Protein AF-A0A850RJC9-F1 (afdb_monomer_lite)

Sequence (90 aa):
RLRWKRESKGQYAAFGRPPGFKLHDGEKTYAMVSPLGGDSRRPLTGWYWVAGWDSDVPYKNTCDHPVETPECAKEQAEAYVRQHLHSGKQ

Radius of gyration: 13.61 Å; chains: 1; bounding box: 43×26×31 Å

Organism: NCBI:txid504901

Structure (mmCIF, N/CA/C/O backbone):
data_AF-A0A850RJC9-F1
#
_entry.id   AF-A0A850RJC9-F1
#
loop_
_atom_site.group_PDB
_atom_site.id
_atom_site.type_symbol
_atom_site.label_atom_id
_atom_site.label_alt_id
_atom_site.label_comp_id
_atom_site.label_asym_id
_atom_site.label_entity_id
_atom_site.label_seq_id
_atom_site.pdbx_PDB_ins_code
_atom_site.Cartn_x
_atom_site.Cartn_y
_atom_site.Cartn_z
_atom_site.occupancy
_atom_site.B_iso_or_equiv
_atom_site.auth_seq_id
_atom_site.auth_comp_id
_atom_site.auth_asym_id
_atom_site.auth_atom_id
_atom_site.pdbx_PDB_model_num
ATOM 1 N N . ARG A 1 1 ? -6.387 10.188 11.085 1.00 83.25 1 ARG A N 1
ATOM 2 C CA . ARG A 1 1 ? -6.121 10.750 9.727 1.00 83.25 1 ARG A CA 1
ATOM 3 C C . ARG A 1 1 ? -5.227 9.771 8.991 1.00 83.25 1 ARG A C 1
ATOM 5 O O . ARG A 1 1 ? -4.170 9.474 9.525 1.00 83.25 1 ARG A O 1
ATOM 12 N N . LEU A 1 2 ? -5.620 9.308 7.805 1.00 90.00 2 LEU A N 1
ATOM 13 C CA . LEU A 1 2 ? -4.827 8.353 7.026 1.00 90.00 2 LEU A CA 1
ATOM 14 C C . LEU A 1 2 ? -3.512 8.977 6.535 1.00 90.00 2 LEU A C 1
ATOM 16 O O . LEU A 1 2 ? -3.484 10.143 6.127 1.00 90.00 2 LEU A O 1
ATOM 20 N N . ARG A 1 3 ? -2.422 8.211 6.620 1.00 93.38 3 ARG A N 1
ATOM 21 C CA . ARG A 1 3 ? -1.068 8.595 6.215 1.00 93.38 3 ARG A CA 1
ATOM 22 C C . ARG A 1 3 ? -0.358 7.412 5.569 1.00 93.38 3 ARG A C 1
ATOM 24 O O . ARG A 1 3 ? -0.451 6.281 6.039 1.00 93.38 3 ARG A O 1
ATOM 31 N N . TRP A 1 4 ? 0.395 7.707 4.515 1.00 93.75 4 TRP A N 1
ATOM 32 C CA . TRP A 1 4 ? 1.282 6.745 3.875 1.00 93.75 4 TRP A CA 1
ATOM 33 C C . TRP A 1 4 ? 2.663 6.779 4.523 1.00 93.75 4 TRP A C 1
ATOM 35 O O . TRP A 1 4 ? 3.295 7.834 4.590 1.00 93.75 4 TRP A O 1
ATOM 45 N N . LYS A 1 5 ? 3.163 5.613 4.928 1.00 92.94 5 LYS A N 1
ATOM 46 C CA . LYS A 1 5 ? 4.531 5.414 5.412 1.00 92.94 5 LYS A CA 1
ATOM 47 C C . LYS A 1 5 ? 5.259 4.438 4.502 1.00 92.94 5 LYS A C 1
ATOM 49 O O . LYS A 1 5 ? 4.770 3.345 4.238 1.00 92.94 5 LYS A O 1
ATOM 54 N N . ARG A 1 6 ? 6.435 4.834 4.020 1.00 90.44 6 ARG A N 1
ATOM 55 C CA . ARG A 1 6 ? 7.322 3.960 3.244 1.00 90.44 6 ARG A CA 1
ATOM 56 C C . ARG A 1 6 ? 7.910 2.882 4.159 1.00 90.44 6 ARG A C 1
ATOM 58 O O . ARG A 1 6 ? 8.340 3.195 5.271 1.00 90.44 6 ARG A O 1
ATOM 65 N N . GLU A 1 7 ? 7.935 1.637 3.697 1.00 83.56 7 GLU A N 1
ATOM 66 C CA . GLU A 1 7 ? 8.569 0.540 4.428 1.00 83.56 7 GLU A CA 1
ATOM 67 C C . GLU A 1 7 ? 10.095 0.674 4.451 1.00 83.56 7 GLU A C 1
ATOM 69 O O . GLU A 1 7 ? 10.711 1.296 3.579 1.00 83.56 7 GLU A O 1
ATOM 74 N N . SER A 1 8 ? 10.720 0.102 5.481 1.00 75.88 8 SER A N 1
ATOM 75 C CA . SER A 1 8 ? 12.174 0.089 5.584 1.00 75.88 8 SER A CA 1
ATOM 76 C C . SER A 1 8 ? 12.775 -0.754 4.457 1.00 75.88 8 SER A C 1
ATOM 78 O O . SER A 1 8 ? 12.247 -1.788 4.050 1.00 75.88 8 SER A O 1
ATOM 80 N N . LYS A 1 9 ? 13.922 -0.305 3.942 1.00 64.12 9 LYS A N 1
ATOM 81 C CA . LYS A 1 9 ? 14.588 -0.938 2.799 1.00 64.12 9 LYS A CA 1
ATOM 82 C C . LYS A 1 9 ? 15.104 -2.354 3.090 1.00 64.12 9 LYS A C 1
ATOM 84 O O . LYS A 1 9 ? 15.442 -3.038 2.142 1.00 64.12 9 LYS A O 1
ATOM 89 N N . GLY A 1 10 ? 15.175 -2.803 4.347 1.00 60.06 10 GLY A N 1
ATOM 90 C CA . GLY A 1 10 ? 15.890 -4.030 4.733 1.00 60.06 10 GLY A CA 1
ATOM 91 C C . GLY A 1 10 ? 15.453 -5.288 3.974 1.00 60.06 10 GLY A C 1
ATOM 92 O O . GLY A 1 10 ? 16.301 -6.019 3.477 1.00 60.06 10 GLY A O 1
ATOM 93 N N . GLN A 1 11 ? 14.143 -5.503 3.815 1.00 60.19 11 GLN A N 1
ATOM 94 C CA . GLN A 1 11 ? 13.624 -6.677 3.103 1.00 60.19 11 GLN A CA 1
ATOM 95 C C . GLN A 1 11 ? 13.619 -6.496 1.577 1.00 60.19 11 GLN A C 1
ATOM 97 O O . GLN A 1 11 ? 13.839 -7.453 0.848 1.00 60.19 11 GLN A O 1
ATOM 102 N N . TYR A 1 12 ? 13.416 -5.274 1.078 1.00 64.31 12 TYR A N 1
ATOM 103 C CA . TYR A 1 12 ? 13.310 -4.992 -0.360 1.00 64.31 12 TYR A CA 1
ATOM 104 C C . TYR A 1 12 ? 14.676 -4.805 -1.041 1.00 64.31 12 TYR A C 1
ATOM 106 O O . TYR A 1 12 ? 14.869 -5.232 -2.178 1.00 64.31 12 TYR A O 1
ATOM 114 N N . ALA A 1 13 ? 15.648 -4.222 -0.335 1.00 61.72 13 ALA A N 1
ATOM 115 C CA . ALA A 1 13 ? 16.993 -3.960 -0.842 1.00 61.72 13 ALA A CA 1
ATOM 116 C C . ALA A 1 13 ? 17.779 -5.245 -1.109 1.00 61.72 13 ALA A C 1
ATOM 118 O O . ALA A 1 13 ? 18.515 -5.293 -2.089 1.00 61.72 13 ALA A O 1
ATOM 119 N N . ALA A 1 14 ? 17.575 -6.293 -0.303 1.00 65.12 14 ALA A N 1
ATOM 120 C CA . ALA A 1 14 ? 18.190 -7.603 -0.526 1.00 65.12 14 ALA A CA 1
ATOM 121 C C . ALA A 1 14 ? 17.827 -8.206 -1.899 1.00 65.12 14 ALA A C 1
ATOM 123 O O . ALA A 1 14 ? 18.606 -8.969 -2.459 1.00 65.12 14 ALA A O 1
ATOM 124 N N . PHE A 1 15 ? 16.678 -7.819 -2.463 1.00 63.66 15 PHE A N 1
ATOM 125 C CA . PHE A 1 15 ? 16.201 -8.275 -3.771 1.00 63.66 15 PHE A CA 1
ATOM 126 C C . PHE A 1 15 ? 16.274 -7.189 -4.853 1.00 63.66 15 PHE A C 1
ATOM 128 O O . PHE A 1 15 ? 15.691 -7.358 -5.921 1.00 63.66 15 PHE A O 1
ATOM 135 N N . GLY A 1 16 ? 16.927 -6.050 -4.581 1.00 68.88 16 GLY A N 1
ATOM 136 C CA . GLY A 1 16 ? 16.975 -4.916 -5.511 1.00 68.88 16 GLY A CA 1
ATOM 137 C C . GLY A 1 16 ? 15.600 -4.314 -5.832 1.00 68.88 16 GLY A C 1
ATOM 138 O O . GLY A 1 16 ? 15.434 -3.677 -6.869 1.00 68.88 16 GLY A O 1
ATOM 139 N N . ARG A 1 17 ? 14.595 -4.526 -4.972 1.00 72.69 17 ARG A N 1
ATOM 140 C CA . ARG A 1 17 ? 13.215 -4.086 -5.204 1.00 72.69 17 ARG A CA 1
ATOM 141 C C . ARG A 1 17 ? 12.949 -2.717 -4.578 1.00 72.69 17 ARG A C 1
ATOM 143 O O . ARG A 1 17 ? 13.525 -2.390 -3.534 1.00 72.69 17 ARG A O 1
ATOM 150 N N . PRO A 1 18 ? 12.061 -1.904 -5.176 1.00 80.38 18 PRO A N 1
ATOM 151 C CA . PRO A 1 18 ? 11.604 -0.685 -4.530 1.00 80.38 18 PRO A CA 1
ATOM 152 C C . PRO A 1 18 ? 10.831 -1.031 -3.242 1.00 80.38 18 PRO A C 1
ATOM 154 O O . PRO A 1 18 ? 10.168 -2.067 -3.183 1.00 80.38 18 PRO A O 1
ATOM 157 N N . PRO A 1 19 ? 10.921 -0.199 -2.189 1.00 86.12 19 PRO A N 1
ATOM 158 C CA . PRO A 1 19 ? 10.204 -0.446 -0.945 1.00 86.12 19 PRO A CA 1
ATOM 159 C C . PRO A 1 19 ? 8.693 -0.276 -1.129 1.00 86.12 19 PRO A C 1
ATOM 161 O O . PRO A 1 19 ? 8.251 0.612 -1.861 1.00 86.12 19 PRO A O 1
ATOM 164 N N . GLY A 1 20 ? 7.918 -1.082 -0.403 1.00 89.62 20 GLY A N 1
ATOM 165 C CA . GLY A 1 20 ? 6.471 -0.918 -0.287 1.00 89.62 20 GLY A CA 1
ATOM 166 C C . GLY A 1 20 ? 6.054 0.299 0.549 1.00 89.62 20 GLY A C 1
ATOM 167 O O . GLY A 1 20 ? 6.876 1.044 1.102 1.00 89.62 20 GLY A O 1
ATOM 168 N N . PHE A 1 21 ? 4.745 0.496 0.668 1.00 93.62 21 PHE A N 1
ATOM 169 C CA . PHE A 1 21 ? 4.117 1.562 1.444 1.00 93.62 21 PHE A CA 1
ATOM 170 C C . PHE A 1 21 ? 2.970 1.007 2.288 1.00 93.62 21 PHE A C 1
ATOM 172 O O . PHE A 1 21 ? 2.234 0.141 1.836 1.00 93.62 21 PHE A O 1
ATOM 179 N N . LYS A 1 22 ? 2.771 1.542 3.492 1.00 93.75 22 LYS A N 1
ATOM 180 C CA . LYS A 1 22 ? 1.634 1.225 4.366 1.00 93.75 22 LYS A CA 1
ATOM 181 C C . LYS A 1 22 ? 0.750 2.441 4.561 1.00 93.75 22 LYS A C 1
ATOM 183 O O . LYS A 1 22 ? 1.259 3.529 4.832 1.00 93.75 22 LYS A O 1
ATOM 188 N N . LEU A 1 23 ? -0.555 2.237 4.468 1.00 94.19 23 LEU A N 1
ATOM 189 C CA . LEU A 1 23 ? -1.582 3.194 4.841 1.00 94.19 23 LEU A CA 1
ATOM 190 C C . LEU A 1 23 ? -2.007 2.923 6.279 1.00 94.19 23 LEU A C 1
ATOM 192 O O . LEU A 1 23 ? -2.516 1.846 6.586 1.00 94.19 23 LEU A O 1
ATOM 196 N N . HIS A 1 24 ? -1.809 3.898 7.154 1.00 92.75 24 HIS A N 1
ATOM 197 C CA . HIS A 1 24 ? -2.129 3.781 8.573 1.00 92.75 24 HIS A CA 1
ATOM 198 C C . HIS A 1 24 ? -2.684 5.101 9.117 1.00 92.75 24 HIS A C 1
ATOM 200 O O . HIS A 1 24 ? -2.507 6.154 8.503 1.00 92.75 24 HIS A O 1
ATOM 206 N N . ASP A 1 25 ? -3.356 5.074 10.265 1.00 90.44 25 ASP A N 1
ATOM 207 C CA . ASP A 1 25 ? -3.831 6.287 10.953 1.00 90.44 25 ASP A CA 1
ATOM 208 C C . ASP A 1 25 ? -2.959 6.722 12.139 1.00 90.44 25 ASP A C 1
ATOM 210 O O . ASP A 1 25 ? -3.128 7.835 12.638 1.00 90.44 25 ASP A O 1
ATOM 214 N N . GLY A 1 26 ? -2.001 5.880 12.532 1.00 87.50 26 GLY A N 1
ATOM 215 C CA . GLY A 1 26 ? -1.159 6.068 13.715 1.00 87.50 26 GLY A CA 1
ATOM 216 C C . GLY A 1 26 ? -1.254 4.891 14.683 1.00 87.50 26 GLY A C 1
ATOM 217 O O . GLY A 1 26 ? -0.272 4.611 15.360 1.00 87.50 26 GLY A O 1
ATOM 218 N N . GLU A 1 27 ? -2.375 4.168 14.659 1.00 87.19 27 GLU A N 1
ATOM 219 C CA . GLU A 1 27 ? -2.650 3.015 15.520 1.00 87.19 27 GLU A CA 1
ATOM 220 C C . GLU A 1 27 ? -2.794 1.735 14.693 1.00 87.19 27 GLU A C 1
ATOM 222 O O . GLU A 1 27 ? -2.120 0.745 14.969 1.00 87.19 27 GLU A O 1
ATOM 227 N N . LYS A 1 28 ? -3.602 1.769 13.625 1.00 89.25 28 LYS A N 1
ATOM 228 C CA . LYS A 1 28 ? -3.887 0.612 12.766 1.00 89.25 28 LYS A CA 1
ATOM 229 C C . LYS A 1 28 ? -3.325 0.784 11.361 1.00 89.25 28 LYS A C 1
ATOM 231 O O . LYS A 1 28 ? -3.250 1.893 10.825 1.00 89.25 28 LYS A O 1
ATOM 236 N N . THR A 1 29 ? -2.966 -0.338 10.736 1.00 92.25 29 THR A N 1
ATOM 237 C CA . THR A 1 29 ? -2.628 -0.402 9.306 1.00 92.25 29 THR A CA 1
ATOM 238 C C . THR A 1 29 ? -3.833 -0.916 8.528 1.00 92.25 29 THR A C 1
ATOM 240 O O . THR A 1 29 ? -4.304 -2.018 8.778 1.00 92.25 29 THR A O 1
ATOM 243 N N . TYR A 1 30 ? -4.305 -0.135 7.561 1.00 92.94 30 TYR A N 1
ATOM 244 C CA . TYR A 1 30 ? -5.495 -0.459 6.770 1.00 92.94 30 TYR A CA 1
ATOM 245 C C . TYR A 1 30 ? -5.156 -1.098 5.428 1.00 92.94 30 TYR A C 1
ATOM 247 O O . TYR A 1 30 ? -5.895 -1.954 4.947 1.00 92.94 30 TYR A O 1
ATOM 255 N N . ALA A 1 31 ? -4.047 -0.673 4.817 1.00 94.50 31 ALA A N 1
ATOM 256 C CA . ALA A 1 31 ? -3.601 -1.199 3.536 1.00 94.50 31 ALA A CA 1
ATOM 257 C C . ALA A 1 31 ? -2.078 -1.160 3.376 1.00 94.50 31 ALA A C 1
ATOM 259 O O . ALA A 1 31 ? -1.375 -0.388 4.030 1.00 94.50 31 ALA A O 1
ATOM 260 N N . MET A 1 32 ? -1.578 -1.977 2.460 1.00 94.50 32 MET A N 1
ATOM 261 C CA . MET A 1 32 ? -0.196 -2.022 2.000 1.00 94.50 32 MET A CA 1
ATOM 262 C C . MET A 1 32 ? -0.178 -1.927 0.474 1.00 94.50 32 MET A C 1
ATOM 264 O O . MET A 1 32 ? -1.075 -2.441 -0.182 1.00 94.50 32 MET A O 1
ATOM 268 N N . VAL A 1 33 ? 0.845 -1.286 -0.080 1.00 94.31 33 VAL A N 1
ATOM 269 C CA . VAL A 1 33 ? 1.157 -1.222 -1.510 1.00 94.31 33 VAL A CA 1
ATOM 270 C C . VAL A 1 33 ? 2.555 -1.782 -1.702 1.00 94.31 33 VAL A C 1
ATOM 272 O O . VAL A 1 33 ? 3.494 -1.288 -1.075 1.00 94.31 33 VAL A O 1
ATOM 275 N N . SER A 1 34 ? 2.704 -2.765 -2.581 1.00 90.81 34 SER A N 1
ATOM 276 C CA . SER A 1 34 ? 3.977 -3.445 -2.812 1.00 90.81 34 SER A CA 1
ATOM 277 C C . SER A 1 34 ? 4.209 -3.687 -4.301 1.00 90.81 34 SER A C 1
ATOM 279 O O . SER A 1 34 ? 3.248 -3.841 -5.058 1.00 90.81 34 SER A O 1
ATOM 281 N N . PRO A 1 35 ? 5.473 -3.706 -4.755 1.00 89.81 35 PRO A N 1
ATOM 282 C CA . PRO A 1 35 ? 5.773 -4.056 -6.134 1.00 89.81 35 PRO A CA 1
ATOM 283 C C . PRO A 1 35 ? 5.417 -5.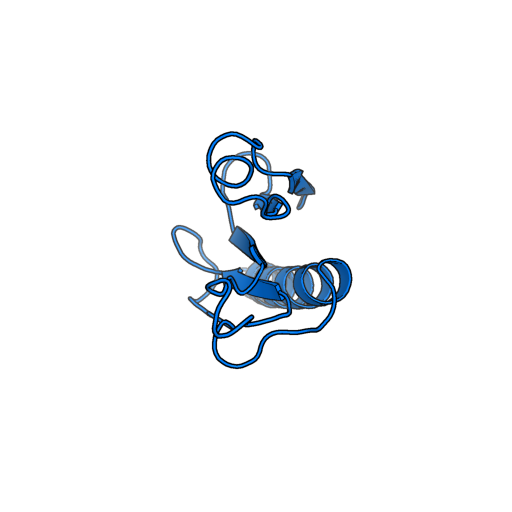525 -6.380 1.00 89.81 35 PRO A C 1
ATOM 285 O O . PRO A 1 35 ? 5.772 -6.394 -5.576 1.00 89.81 35 PRO A O 1
ATOM 288 N N . LEU A 1 36 ? 4.749 -5.802 -7.501 1.00 85.38 36 LEU A N 1
ATOM 289 C CA . LEU A 1 36 ? 4.498 -7.152 -7.986 1.00 85.38 36 LEU A CA 1
ATOM 290 C C . LEU A 1 36 ? 5.843 -7.726 -8.425 1.00 85.38 36 LEU A C 1
ATOM 292 O O . LEU A 1 36 ? 6.326 -7.491 -9.522 1.00 85.38 36 LEU A O 1
ATOM 296 N N . GLY A 1 37 ? 6.525 -8.367 -7.491 1.00 76.25 37 GLY A N 1
ATOM 297 C CA . GLY A 1 37 ? 7.866 -8.863 -7.713 1.00 76.25 37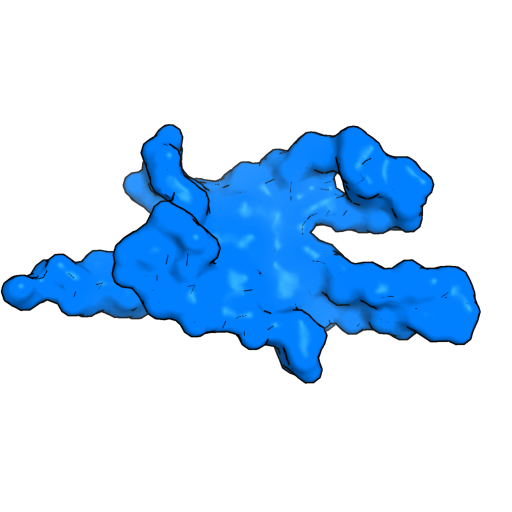 GLY A CA 1
ATOM 298 C C . GLY A 1 37 ? 7.953 -9.940 -8.787 1.00 76.25 37 GLY A C 1
ATOM 299 O O . GLY A 1 37 ? 7.042 -10.740 -8.919 1.00 76.25 37 GLY A O 1
ATOM 300 N N . GLY A 1 38 ? 9.095 -10.049 -9.461 1.00 67.50 38 GLY A N 1
ATOM 301 C CA . GLY A 1 38 ? 9.428 -11.166 -10.350 1.00 67.50 38 GLY A CA 1
ATOM 302 C C . GLY A 1 38 ? 10.829 -11.711 -10.097 1.00 67.50 38 GLY A C 1
ATOM 303 O O . GLY A 1 38 ? 11.605 -11.126 -9.333 1.00 67.50 38 GLY A O 1
ATOM 304 N N . ASP A 1 39 ? 11.144 -12.836 -10.730 1.00 64.38 39 ASP A N 1
ATOM 305 C CA . ASP A 1 39 ? 12.530 -13.282 -10.873 1.00 64.38 39 ASP A CA 1
ATOM 306 C C . ASP A 1 39 ? 13.146 -12.644 -12.125 1.00 64.38 39 ASP A C 1
ATOM 308 O O . ASP A 1 39 ? 12.434 -12.295 -13.069 1.00 64.38 39 ASP A O 1
ATOM 312 N N . SER A 1 40 ? 14.474 -12.554 -12.159 1.00 64.50 40 SER A N 1
ATOM 313 C CA . SER A 1 40 ? 15.258 -12.142 -13.329 1.00 64.50 40 SER A CA 1
ATOM 314 C C . SER A 1 40 ? 14.818 -12.784 -14.657 1.00 64.50 40 SER A C 1
ATOM 316 O O . SER A 1 40 ? 14.927 -12.156 -15.706 1.00 64.50 40 SER A O 1
ATOM 318 N N . ARG A 1 41 ? 14.288 -14.015 -14.625 1.00 67.94 41 ARG A N 1
ATOM 319 C CA . ARG A 1 41 ? 13.853 -14.766 -15.816 1.00 67.94 41 ARG A CA 1
ATOM 320 C C . ARG A 1 41 ? 12.431 -14.455 -16.278 1.00 67.94 41 ARG A C 1
ATOM 322 O O . ARG A 1 41 ? 12.096 -14.743 -17.425 1.00 67.94 41 ARG A O 1
ATOM 329 N N . ARG A 1 42 ? 11.579 -13.932 -15.394 1.00 67.56 42 ARG A N 1
ATOM 330 C CA . ARG A 1 42 ? 10.192 -13.534 -15.680 1.00 67.56 42 ARG A CA 1
ATOM 331 C C . ARG A 1 42 ? 9.856 -12.320 -14.818 1.00 67.56 42 ARG A C 1
ATOM 333 O O . ARG A 1 42 ? 9.298 -12.493 -13.728 1.00 67.56 42 ARG A O 1
ATOM 340 N N . PRO A 1 43 ? 10.228 -11.111 -15.266 1.00 67.00 43 PRO A N 1
ATOM 341 C CA . PRO A 1 43 ? 9.893 -9.905 -14.537 1.00 67.00 43 PRO A CA 1
ATOM 342 C C . PRO A 1 43 ? 8.373 -9.748 -14.554 1.00 67.00 43 PRO A C 1
ATOM 344 O O . PRO A 1 43 ? 7.777 -9.434 -15.580 1.00 67.00 43 PRO A O 1
ATOM 347 N N . LEU A 1 44 ? 7.742 -10.002 -13.411 1.00 75.19 44 LEU A N 1
ATOM 348 C CA . LEU A 1 44 ? 6.446 -9.413 -13.132 1.00 75.19 44 LEU A CA 1
ATOM 349 C C . LEU A 1 44 ? 6.712 -7.949 -12.794 1.00 75.19 44 LEU A C 1
ATOM 351 O O . LEU A 1 44 ? 7.662 -7.622 -12.077 1.00 75.19 44 LEU A O 1
ATOM 355 N N . THR A 1 45 ? 5.924 -7.078 -13.401 1.00 82.50 45 THR A N 1
ATOM 356 C CA . THR A 1 45 ? 6.052 -5.631 -13.274 1.00 82.50 45 THR A CA 1
ATOM 357 C C . THR A 1 45 ? 4.747 -5.059 -12.754 1.00 82.50 45 THR A C 1
ATOM 359 O O . THR A 1 45 ? 3.675 -5.611 -12.998 1.00 82.50 45 THR A O 1
ATOM 362 N N . GLY A 1 46 ? 4.845 -3.927 -12.067 1.00 90.19 46 GLY A N 1
ATOM 363 C CA . GLY A 1 46 ? 3.701 -3.210 -11.525 1.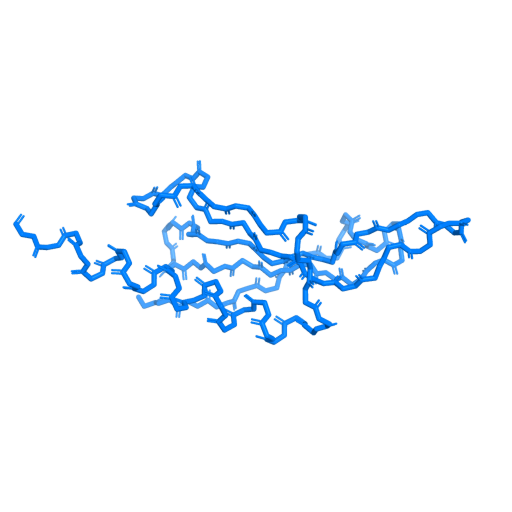00 90.19 46 GLY A CA 1
ATOM 364 C C . GLY A 1 46 ? 3.643 -3.254 -10.005 1.00 90.19 46 GLY A C 1
ATOM 365 O O . GLY A 1 46 ? 4.574 -3.680 -9.321 1.00 90.19 46 GLY A O 1
ATOM 366 N N . TRP A 1 47 ? 2.534 -2.759 -9.486 1.00 93.50 47 TRP A N 1
ATOM 367 C CA . TRP A 1 47 ? 2.271 -2.517 -8.082 1.00 93.50 47 TRP A CA 1
ATOM 368 C C . TRP A 1 47 ? 0.887 -3.037 -7.755 1.00 93.50 47 TRP A C 1
ATOM 370 O O . TRP A 1 47 ? 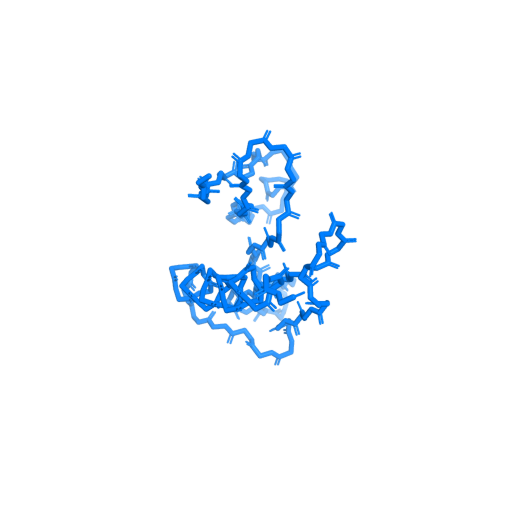-0.069 -2.808 -8.489 1.00 93.50 47 TRP A O 1
ATOM 380 N N . TYR A 1 48 ? 0.780 -3.725 -6.634 1.00 94.31 48 TYR A N 1
ATOM 381 C CA . TYR A 1 48 ? -0.491 -4.190 -6.111 1.00 94.31 48 TYR A CA 1
ATOM 382 C C . TYR A 1 48 ? -0.695 -3.623 -4.718 1.00 94.31 48 TYR A C 1
ATOM 384 O O . TYR A 1 48 ? 0.227 -3.093 -4.089 1.00 94.31 48 TYR A O 1
ATOM 392 N N . TRP A 1 49 ? -1.920 -3.735 -4.235 1.00 95.12 49 TRP A N 1
ATOM 393 C CA . TRP A 1 49 ? -2.268 -3.338 -2.892 1.00 95.12 49 TRP A CA 1
ATOM 394 C C . TRP A 1 49 ? -3.106 -4.402 -2.209 1.00 95.12 49 TRP A C 1
ATOM 396 O O . TRP A 1 49 ? -3.819 -5.183 -2.840 1.00 95.12 49 TRP A O 1
ATOM 406 N N . VAL A 1 50 ? -2.992 -4.428 -0.889 1.00 94.69 50 VAL A N 1
ATOM 407 C CA . VAL A 1 50 ? -3.756 -5.325 -0.038 1.00 94.69 50 VAL A CA 1
ATOM 408 C C . VAL A 1 50 ? -4.335 -4.521 1.109 1.00 94.69 50 VAL A C 1
ATOM 410 O O . VAL A 1 50 ? -3.607 -3.766 1.745 1.00 94.69 50 VAL A O 1
ATOM 413 N N . ALA A 1 51 ? -5.629 -4.660 1.367 1.00 94.75 51 ALA A N 1
ATOM 414 C CA . ALA A 1 51 ? -6.325 -4.038 2.487 1.00 94.75 51 ALA A CA 1
ATOM 415 C C . ALA A 1 51 ? -6.922 -5.099 3.416 1.00 94.7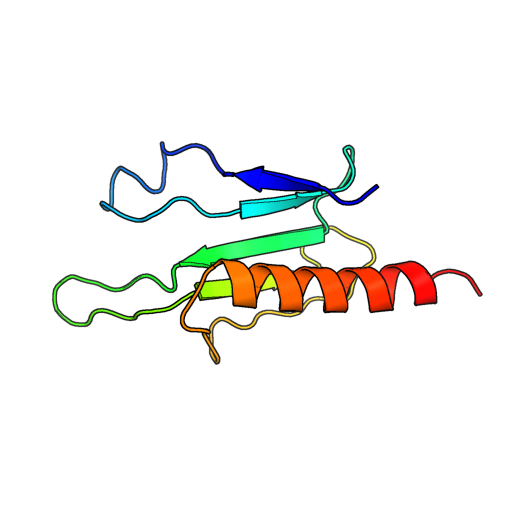5 51 ALA A C 1
ATOM 417 O O . ALA A 1 51 ? -7.126 -6.241 3.002 1.00 94.75 51 ALA A O 1
ATOM 418 N N . GLY A 1 52 ? -7.217 -4.712 4.658 1.00 89.19 52 GLY A N 1
ATOM 419 C CA . GLY A 1 52 ? -8.047 -5.522 5.552 1.00 89.19 52 GLY A CA 1
ATOM 420 C C . GLY A 1 52 ? -7.356 -6.703 6.236 1.00 89.19 52 GLY A C 1
ATOM 421 O O . GLY A 1 52 ? -8.033 -7.649 6.612 1.00 89.19 52 GLY A O 1
ATOM 422 N N . TRP A 1 53 ? -6.025 -6.687 6.391 1.00 79.25 53 TRP A N 1
ATOM 423 C CA . TRP A 1 53 ? -5.310 -7.747 7.130 1.00 79.25 53 TRP A CA 1
ATOM 424 C C . TRP A 1 53 ? -5.601 -7.737 8.635 1.00 79.25 53 TRP A C 1
ATOM 426 O O . TRP A 1 53 ? -5.710 -8.797 9.235 1.00 79.25 53 TRP A O 1
ATOM 436 N N . ASP A 1 54 ? -5.695 -6.548 9.231 1.00 73.44 54 ASP A N 1
ATOM 437 C CA . ASP A 1 54 ? -5.855 -6.349 10.680 1.00 73.44 54 ASP A CA 1
ATOM 438 C C . ASP A 1 54 ? -6.671 -5.071 10.953 1.00 73.44 54 ASP A C 1
ATOM 440 O O . ASP A 1 54 ? -6.337 -4.222 11.776 1.00 73.44 54 ASP A O 1
ATOM 444 N N . SER A 1 55 ? -7.712 -4.846 10.150 1.00 80.50 55 SER A N 1
ATOM 445 C CA . SER A 1 55 ? -8.500 -3.616 10.217 1.00 80.50 55 SER A CA 1
ATOM 446 C C . SER A 1 55 ? -9.971 -3.876 9.953 1.00 80.50 55 SER A C 1
ATOM 448 O O . SER A 1 55 ? -10.321 -4.864 9.321 1.00 80.50 55 SER A O 1
ATOM 450 N N . ASP A 1 56 ? -10.807 -2.914 10.327 1.00 84.12 56 ASP A N 1
ATOM 451 C CA . ASP A 1 56 ? -12.260 -2.925 10.124 1.00 84.12 56 ASP A CA 1
ATOM 452 C C . ASP A 1 56 ? -12.680 -2.778 8.638 1.00 84.12 56 ASP A C 1
ATOM 454 O O . ASP A 1 56 ? -13.860 -2.685 8.311 1.00 84.12 56 ASP A O 1
ATOM 458 N N . VAL A 1 57 ? -11.711 -2.737 7.717 1.00 89.75 57 VAL A N 1
ATOM 459 C CA . VAL A 1 57 ? -11.920 -2.706 6.265 1.00 89.75 57 VAL A CA 1
ATOM 460 C C . VAL A 1 57 ? -11.930 -4.139 5.719 1.00 89.75 57 VAL A C 1
ATOM 462 O O . VAL A 1 57 ? -11.021 -4.902 6.051 1.00 89.75 57 VAL A O 1
ATOM 465 N N . PRO A 1 58 ? -12.874 -4.515 4.834 1.00 92.50 58 PRO A N 1
ATOM 466 C CA . PRO A 1 58 ? -12.909 -5.854 4.256 1.00 92.50 58 PRO A CA 1
ATOM 467 C C . PRO A 1 58 ? -11.634 -6.197 3.486 1.00 92.50 58 PRO A C 1
ATOM 469 O O . PRO A 1 58 ? -11.093 -5.360 2.753 1.00 92.50 58 PRO A O 1
ATOM 472 N N . TYR A 1 59 ? -11.200 -7.452 3.610 1.00 94.12 59 TYR A N 1
ATOM 473 C CA . TYR A 1 59 ? -10.018 -7.949 2.918 1.00 94.12 59 TYR A CA 1
ATOM 474 C C . TYR A 1 59 ? -10.145 -7.785 1.402 1.00 94.12 59 TYR A C 1
ATOM 476 O O . TYR A 1 59 ? -11.124 -8.218 0.792 1.00 94.12 59 TYR A O 1
ATOM 484 N N . LYS A 1 60 ? -9.123 -7.193 0.782 1.00 94.56 60 LYS A N 1
ATOM 485 C CA . LYS A 1 60 ? -9.008 -7.103 -0.675 1.00 94.56 60 LYS A CA 1
ATOM 486 C C . LYS A 1 60 ? -7.551 -7.151 -1.087 1.00 94.56 60 LYS A C 1
ATOM 488 O O . LYS A 1 60 ? -6.746 -6.408 -0.541 1.00 94.56 60 LYS A O 1
ATOM 493 N N . ASN A 1 61 ? -7.234 -7.997 -2.060 1.00 94.19 61 ASN A N 1
ATOM 494 C CA . ASN A 1 61 ? -5.903 -8.151 -2.634 1.00 94.19 61 ASN A CA 1
ATOM 495 C C . ASN A 1 61 ? -5.991 -7.960 -4.151 1.00 94.19 61 ASN A C 1
ATOM 497 O O . ASN A 1 61 ? -6.843 -8.567 -4.795 1.00 94.19 61 ASN A O 1
ATOM 501 N N . THR A 1 62 ? -5.141 -7.100 -4.708 1.00 94.25 62 THR A N 1
ATOM 502 C CA . THR A 1 62 ? -5.092 -6.809 -6.148 1.00 94.25 62 THR A CA 1
ATOM 503 C C . THR A 1 62 ? -3.855 -7.377 -6.838 1.00 94.25 62 THR A C 1
ATOM 505 O O . THR A 1 62 ? -3.516 -6.939 -7.932 1.00 94.25 62 THR A O 1
ATOM 508 N N . CYS A 1 63 ? -3.171 -8.360 -6.241 1.00 90.25 63 CYS A N 1
ATOM 509 C CA . CYS A 1 63 ? -1.981 -8.968 -6.845 1.00 90.25 63 CYS A CA 1
ATOM 510 C C . CYS A 1 63 ? -2.222 -9.558 -8.243 1.00 90.25 63 CYS A C 1
ATOM 512 O O . CYS A 1 63 ? -1.312 -9.524 -9.065 1.00 90.25 63 CYS A O 1
ATOM 514 N N . ASP A 1 64 ? -3.434 -10.041 -8.531 1.00 90.25 64 ASP A N 1
ATOM 515 C CA . ASP A 1 64 ? -3.823 -10.567 -9.848 1.00 90.25 64 ASP A CA 1
ATOM 516 C C . ASP A 1 64 ? -4.059 -9.469 -10.900 1.00 90.25 64 ASP A C 1
ATOM 518 O O . ASP A 1 64 ? -4.051 -9.729 -12.102 1.00 90.25 64 ASP A O 1
ATOM 522 N N . HIS A 1 65 ? -4.246 -8.225 -10.454 1.00 91.81 65 HIS A N 1
ATOM 523 C CA . HIS A 1 65 ? -4.502 -7.058 -11.296 1.00 91.81 65 HIS A CA 1
ATOM 524 C C . HIS A 1 65 ? -3.581 -5.896 -10.886 1.00 91.81 65 HIS A C 1
ATOM 526 O O . HIS A 1 65 ? -4.061 -4.883 -10.362 1.00 91.81 65 HIS A O 1
ATOM 532 N N . PRO A 1 66 ? -2.255 -6.035 -11.079 1.00 92.06 66 PRO A N 1
ATOM 533 C CA . PRO A 1 66 ? -1.306 -4.984 -10.744 1.00 92.06 66 PRO A CA 1
ATOM 534 C C . PRO A 1 66 ? -1.531 -3.750 -11.621 1.00 92.06 66 PRO A C 1
ATOM 536 O O . PRO A 1 66 ? -1.913 -3.842 -12.787 1.00 92.06 66 PRO A O 1
ATOM 539 N N . VAL A 1 67 ? -1.219 -2.587 -11.069 1.00 93.31 67 VAL A N 1
ATOM 540 C CA . VAL A 1 67 ? -1.169 -1.325 -11.808 1.00 93.31 67 VAL A CA 1
ATOM 541 C C . VAL A 1 67 ? 0.266 -0.904 -12.069 1.00 93.31 67 VAL A C 1
ATOM 543 O O . VAL A 1 67 ? 1.193 -1.357 -11.407 1.00 93.31 67 VAL A O 1
ATOM 546 N N . GLU A 1 68 ? 0.470 -0.024 -13.040 1.00 90.69 68 GLU A N 1
ATOM 547 C CA . GLU A 1 68 ? 1.815 0.337 -13.489 1.00 90.69 68 GLU A CA 1
ATOM 548 C C . GLU A 1 68 ? 2.625 1.100 -12.426 1.00 90.69 68 GLU A C 1
ATOM 550 O O . GLU A 1 68 ? 3.828 0.874 -12.283 1.00 90.69 68 GLU A O 1
ATOM 555 N N . THR A 1 69 ? 1.972 1.958 -11.633 1.00 91.56 69 THR A N 1
ATOM 556 C CA . THR A 1 69 ? 2.650 2.895 -10.723 1.00 91.56 69 THR A CA 1
ATOM 557 C C . THR A 1 69 ? 2.254 2.716 -9.251 1.00 91.56 69 THR A C 1
ATOM 559 O O . THR A 1 69 ? 1.110 2.353 -8.947 1.00 91.56 69 THR A O 1
ATOM 562 N N . PRO A 1 70 ? 3.169 3.018 -8.304 1.00 92.75 70 PRO A N 1
ATOM 563 C CA . PRO A 1 70 ? 2.848 2.984 -6.880 1.00 92.75 70 PRO A CA 1
ATOM 564 C C . PRO A 1 70 ? 1.785 4.024 -6.516 1.00 92.75 70 PRO A C 1
ATOM 566 O O . PRO A 1 70 ? 0.953 3.773 -5.650 1.00 92.75 70 PRO A O 1
ATOM 569 N N . GLU A 1 71 ? 1.797 5.184 -7.171 1.00 94.75 71 GLU A N 1
ATOM 570 C CA . GLU A 1 71 ? 0.824 6.259 -6.977 1.00 94.75 71 GLU A CA 1
ATOM 571 C C . GLU A 1 71 ? -0.597 5.779 -7.273 1.00 94.75 71 GLU A C 1
ATOM 573 O O . GLU A 1 71 ? -1.461 5.908 -6.408 1.00 94.75 71 GLU A O 1
ATOM 578 N N . CYS A 1 72 ? -0.806 5.114 -8.414 1.00 94.12 72 CYS A N 1
ATOM 579 C CA . CYS A 1 72 ? -2.115 4.576 -8.775 1.00 94.12 72 CYS A CA 1
ATOM 580 C C . CYS A 1 72 ? -2.583 3.516 -7.762 1.00 94.12 72 CYS A C 1
ATOM 582 O O . CYS A 1 72 ? -3.734 3.531 -7.321 1.00 94.12 72 CYS A O 1
ATOM 584 N N . ALA A 1 73 ? -1.678 2.634 -7.315 1.00 95.38 73 ALA A N 1
ATOM 585 C CA . ALA A 1 73 ? -1.997 1.633 -6.297 1.00 95.38 73 ALA A CA 1
ATOM 586 C C . ALA A 1 73 ? -2.380 2.281 -4.954 1.00 95.38 73 ALA A C 1
ATOM 588 O O . ALA A 1 73 ? -3.324 1.840 -4.298 1.00 95.38 73 ALA A O 1
ATOM 589 N N . LYS A 1 74 ? -1.682 3.353 -4.554 1.00 96.12 74 LYS A N 1
ATOM 590 C CA . LYS A 1 74 ? -1.988 4.120 -3.338 1.00 96.12 74 LYS A CA 1
ATOM 591 C C . LYS A 1 74 ? -3.336 4.825 -3.438 1.00 96.12 74 LYS A C 1
ATOM 593 O O . LYS A 1 74 ? -4.107 4.758 -2.487 1.00 96.12 74 LYS A O 1
ATOM 598 N N . GLU A 1 75 ? -3.640 5.468 -4.561 1.00 95.94 75 GLU A N 1
ATOM 599 C CA . GLU A 1 75 ? -4.928 6.137 -4.769 1.00 95.94 75 GLU A CA 1
ATOM 600 C C . GLU A 1 75 ? -6.096 5.147 -4.687 1.00 95.94 75 GLU A C 1
ATOM 602 O O . GLU A 1 75 ? -7.055 5.391 -3.954 1.00 95.94 75 GLU A O 1
ATOM 607 N N . GLN A 1 76 ? -5.987 3.988 -5.348 1.00 95.69 76 GLN A N 1
ATOM 608 C CA . GLN A 1 76 ? -7.015 2.944 -5.291 1.00 95.69 76 GLN A CA 1
ATOM 609 C C . GLN A 1 76 ? -7.191 2.363 -3.884 1.00 95.69 76 GLN A C 1
ATOM 611 O O . GLN A 1 76 ? -8.321 2.233 -3.406 1.00 95.69 76 GLN A O 1
ATOM 616 N N . ALA A 1 77 ? -6.087 2.037 -3.206 1.00 95.12 77 ALA A N 1
ATOM 617 C CA . ALA A 1 77 ? -6.121 1.506 -1.848 1.00 95.12 77 ALA A CA 1
ATOM 618 C C . ALA A 1 77 ? -6.717 2.519 -0.860 1.00 95.12 77 ALA A C 1
ATOM 620 O O . ALA A 1 77 ? -7.544 2.163 -0.021 1.00 95.12 77 ALA A O 1
ATOM 621 N N . GLU A 1 78 ? -6.330 3.793 -0.967 1.00 94.81 78 GLU A N 1
ATOM 622 C CA . GLU A 1 78 ? -6.853 4.851 -0.108 1.00 94.81 78 GLU A CA 1
ATOM 623 C C . GLU A 1 78 ? -8.344 5.094 -0.358 1.00 94.81 78 GLU A C 1
ATOM 625 O O . GLU A 1 78 ? -9.099 5.216 0.606 1.00 94.81 78 GLU A O 1
ATOM 630 N N . ALA A 1 79 ? -8.785 5.117 -1.619 1.00 94.56 79 ALA A N 1
ATOM 631 C CA . ALA A 1 79 ? -10.199 5.235 -1.965 1.00 94.56 79 ALA A CA 1
ATOM 632 C C . ALA A 1 79 ? -11.019 4.077 -1.375 1.00 94.56 79 ALA A C 1
ATOM 634 O O . ALA A 1 79 ? -12.048 4.313 -0.740 1.00 94.56 79 ALA A O 1
ATOM 635 N N . TYR A 1 80 ? -10.527 2.842 -1.507 1.00 94.19 80 TYR A N 1
ATOM 636 C CA . TYR A 1 80 ? -11.175 1.653 -0.956 1.00 94.19 80 TYR A CA 1
ATOM 637 C C . TYR A 1 80 ? -11.276 1.703 0.574 1.00 94.19 80 TYR A C 1
ATOM 639 O O . TYR A 1 80 ? -12.353 1.502 1.136 1.00 94.19 80 TYR A O 1
ATOM 647 N N . VAL A 1 81 ? -10.177 2.031 1.258 1.00 92.62 81 VAL A N 1
ATOM 648 C CA . VAL A 1 81 ? -10.155 2.173 2.720 1.00 92.62 81 VAL A CA 1
ATOM 649 C C . VAL A 1 81 ? -11.096 3.289 3.170 1.00 92.62 81 VAL A C 1
ATOM 651 O O . VAL A 1 81 ? -11.912 3.080 4.064 1.00 92.62 81 VAL A O 1
ATOM 654 N N . ARG A 1 82 ? -11.053 4.465 2.532 1.00 91.12 82 ARG A N 1
ATOM 655 C CA . ARG A 1 82 ? -11.948 5.585 2.861 1.00 91.12 82 ARG A CA 1
ATOM 656 C C . ARG A 1 82 ? -13.416 5.214 2.680 1.00 91.12 82 ARG A C 1
ATOM 658 O O . ARG A 1 82 ? -14.213 5.591 3.532 1.00 91.12 82 ARG A O 1
ATOM 665 N N . GLN A 1 83 ? -13.777 4.501 1.616 1.00 91.88 83 GLN A N 1
ATOM 666 C CA . GLN A 1 83 ? -15.156 4.067 1.383 1.00 91.88 83 GLN A CA 1
ATOM 667 C C . GLN A 1 83 ? -15.688 3.240 2.563 1.00 91.88 83 GLN A C 1
ATOM 669 O O . GLN A 1 83 ? -16.780 3.504 3.059 1.00 91.88 83 GLN A O 1
ATOM 674 N N . HIS A 1 84 ? -14.891 2.297 3.063 1.00 89.56 84 HIS A N 1
ATOM 675 C CA . HIS A 1 84 ? -15.318 1.382 4.122 1.00 89.56 84 HIS A CA 1
ATOM 676 C C . HIS A 1 84 ? -15.232 2.000 5.521 1.00 89.56 84 HIS A C 1
ATOM 678 O O . HIS A 1 84 ? -16.109 1.761 6.345 1.00 89.56 84 HIS A O 1
ATOM 684 N N . LEU A 1 85 ? -14.256 2.876 5.776 1.00 83.62 85 LEU A N 1
ATOM 685 C CA . LEU A 1 85 ? -14.167 3.596 7.051 1.00 83.62 85 LEU A CA 1
ATOM 686 C C . LEU A 1 85 ? -15.302 4.607 7.255 1.00 83.62 85 LEU A C 1
ATOM 688 O O . LEU A 1 85 ? -15.714 4.830 8.390 1.00 83.62 85 LEU A O 1
ATOM 692 N N . HIS A 1 86 ? -15.825 5.216 6.186 1.00 68.88 86 HIS A N 1
ATOM 693 C CA . HIS A 1 86 ? -17.006 6.082 6.297 1.00 68.88 86 HIS A CA 1
ATOM 694 C C . HIS A 1 86 ? -18.307 5.283 6.401 1.00 68.88 86 HIS A C 1
ATOM 696 O O . HIS A 1 86 ? -19.259 5.760 7.012 1.00 68.88 86 HIS A O 1
ATOM 702 N N . SER A 1 87 ? -18.339 4.066 5.852 1.00 58.66 87 SER A N 1
ATOM 703 C CA . SER A 1 87 ? -19.515 3.195 5.907 1.00 58.66 87 SER A CA 1
ATOM 704 C C . SER A 1 87 ? -19.696 2.487 7.259 1.00 58.66 87 SER A C 1
ATOM 706 O O . SER A 1 87 ? -20.755 1.919 7.492 1.00 58.66 87 SER A O 1
ATOM 708 N N . GLY A 1 88 ? -18.699 2.533 8.154 1.00 50.91 88 GLY A N 1
ATOM 709 C CA . GLY A 1 88 ? -18.750 1.951 9.505 1.00 50.91 88 GLY A CA 1
ATOM 710 C C . GLY A 1 88 ? -19.418 2.823 10.579 1.00 50.91 88 GLY A C 1
ATOM 711 O O . GLY A 1 88 ? -19.329 2.503 11.761 1.00 50.91 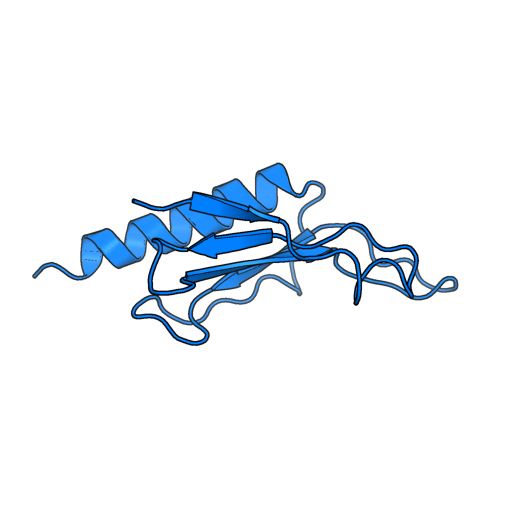88 GLY A O 1
ATOM 712 N N . LYS A 1 89 ? -20.059 3.937 10.199 1.00 37.22 89 LYS A N 1
ATOM 713 C CA . LYS A 1 89 ? -20.940 4.726 11.075 1.00 37.22 89 LYS A CA 1
ATOM 714 C C . LYS A 1 89 ? -22.392 4.563 10.617 1.00 37.22 89 LYS A C 1
ATOM 716 O O . LYS A 1 89 ? -22.897 5.421 9.896 1.00 37.22 89 LYS A O 1
ATOM 721 N N . GLN A 1 90 ? -23.048 3.487 11.040 1.00 35.81 90 GLN A N 1
ATOM 722 C CA . GLN A 1 90 ? -24.508 3.420 11.151 1.00 35.81 90 GLN A CA 1
ATOM 723 C C . GLN A 1 90 ? -24.873 2.794 12.489 1.00 35.81 90 GLN A C 1
ATOM 725 O O . GLN A 1 90 ? -24.194 1.816 12.870 1.00 35.81 90 GLN A O 1
#

pLDDT: mean 83.87, std 13.62, range [35.81, 96.12]

Foldseek 3Di:
DWDKDWDDCVVQVVVPHGTKIFIDDVPDTFKIKGFLQDDPVDGDGAIKMWGDPPDQQDTDTCSVPGDHDSVVRVVVSVVSSVVRVVVPPD

Secondary structure (DSSP, 8-state):
--EEEEPPHHHHHTTTPPP-EEEE-SS-EEEEEEE---BTTB---SEEEEE-SSSSSPPEE-TTS-BS-HHHHHHHHHHHHHHHHHHT--